Protein AF-A0A7C7NQL1-F1 (afdb_monomer_lite)

Foldseek 3Di:
DFDKDKDKDPDFAPDPVLLVVLCVVLVDPQWDADPRTTMHIDRHPVVCPCVRVSSVSSVVSSVVVVVVVVVVVVVVVVVVVVVVLVVVQVVVVVVVQVVCVVQQWDWPDWDDDPNDIDTDIDHDDD

pLDDT: mean 81.13, std 7.54, range [54.03, 89.69]

Sequence (126 aa):
MSRVVKIVGKVKIENLELAEEAIRESGISGVTIKNGQFVFEGYDYYDGVGKESDIAKIEKIYQKKWNDHLKELEEQERRRIEEEKRKFREEQLAKVMENAKKHGYKLKKEVREDNTIKIVLERRVY

Radius of gyration: 29.62 Å; chains: 1; bounding box: 53×28×89 Å

Structure (mmCIF, N/CA/C/O backbone):
data_AF-A0A7C7NQL1-F1
#
_entry.id   AF-A0A7C7NQL1-F1
#
loop_
_atom_site.group_PDB
_atom_site.id
_atom_site.type_symbol
_atom_site.label_atom_id
_atom_site.label_alt_id
_atom_site.label_comp_id
_atom_site.label_asym_id
_atom_site.label_entity_id
_atom_site.label_seq_id
_atom_site.pdbx_PDB_ins_code
_atom_site.Cartn_x
_atom_site.Cartn_y
_atom_site.Cartn_z
_atom_site.occupancy
_atom_site.B_iso_or_equiv
_atom_site.auth_seq_id
_atom_site.auth_comp_id
_atom_site.auth_asym_id
_atom_site.auth_atom_id
_atom_site.pdbx_PDB_model_num
ATOM 1 N N . MET A 1 1 ? 22.306 16.214 -43.038 1.00 54.03 1 MET A N 1
ATOM 2 C CA . MET A 1 1 ? 21.202 16.373 -42.067 1.00 54.03 1 MET A CA 1
ATOM 3 C C . MET A 1 1 ? 21.074 15.069 -41.301 1.00 54.03 1 MET A C 1
ATOM 5 O O . MET A 1 1 ? 20.720 14.069 -41.914 1.00 54.03 1 MET A O 1
ATOM 9 N N . SER A 1 2 ? 21.437 15.055 -40.019 1.00 57.22 2 SER A N 1
ATOM 10 C CA . SER A 1 2 ? 21.292 13.873 -39.159 1.00 57.22 2 SER A CA 1
ATOM 11 C C . SER A 1 2 ? 19.810 13.641 -38.860 1.00 57.22 2 SER A C 1
ATOM 13 O O . SER A 1 2 ? 19.082 14.597 -38.590 1.00 57.22 2 SER A O 1
ATOM 15 N N . ARG A 1 3 ? 19.343 12.394 -38.962 1.00 68.81 3 ARG A N 1
ATOM 16 C CA . ARG A 1 3 ? 17.954 12.029 -38.662 1.00 68.81 3 ARG A CA 1
ATOM 17 C C . ARG A 1 3 ? 17.870 11.678 -37.181 1.00 68.81 3 ARG A C 1
ATOM 19 O O . ARG A 1 3 ? 18.506 10.728 -36.753 1.00 68.81 3 ARG A O 1
ATOM 26 N N . VAL A 1 4 ? 17.094 12.438 -36.414 1.00 73.56 4 VAL A N 1
ATOM 27 C CA . VAL A 1 4 ? 16.850 12.125 -35.000 1.00 73.56 4 VAL A CA 1
ATOM 28 C C . VAL A 1 4 ? 15.770 11.053 -34.918 1.00 73.56 4 VAL A C 1
ATOM 30 O O . VAL A 1 4 ? 14.678 11.233 -35.461 1.00 73.56 4 VAL A O 1
ATOM 33 N N . VAL A 1 5 ? 16.066 9.949 -34.238 1.00 76.94 5 VAL A N 1
ATOM 34 C CA . VAL A 1 5 ? 15.095 8.899 -33.930 1.00 76.94 5 VAL A CA 1
ATOM 35 C C . VAL A 1 5 ? 14.580 9.127 -32.518 1.00 76.94 5 VAL A C 1
ATOM 37 O O . VAL A 1 5 ? 15.354 9.168 -31.562 1.00 76.94 5 VAL A O 1
ATOM 40 N N . LYS A 1 6 ? 13.261 9.274 -32.392 1.00 80.75 6 LYS A N 1
ATOM 41 C CA . LYS A 1 6 ? 12.578 9.405 -31.107 1.00 80.75 6 LYS A CA 1
ATOM 42 C C . LYS A 1 6 ? 11.629 8.233 -30.919 1.00 80.75 6 LYS A C 1
ATOM 44 O O . LYS A 1 6 ? 10.699 8.070 -31.704 1.00 80.75 6 LYS A O 1
ATOM 49 N N . ILE A 1 7 ? 11.850 7.454 -29.866 1.00 80.06 7 ILE A N 1
ATOM 50 C CA . ILE A 1 7 ? 10.986 6.334 -29.486 1.00 80.06 7 ILE A CA 1
ATOM 51 C C . ILE A 1 7 ? 10.366 6.671 -28.137 1.00 80.06 7 ILE A C 1
ATOM 53 O O . ILE A 1 7 ? 11.066 7.054 -27.200 1.00 80.06 7 ILE A O 1
ATOM 57 N N . VAL A 1 8 ? 9.044 6.559 -28.055 1.00 82.69 8 VAL A N 1
ATOM 58 C CA . VAL A 1 8 ? 8.265 6.894 -26.862 1.00 82.69 8 VAL A CA 1
ATOM 59 C C . VAL A 1 8 ? 7.585 5.629 -26.352 1.00 82.69 8 VAL A C 1
ATOM 61 O O . VAL A 1 8 ? 6.966 4.896 -27.123 1.00 82.69 8 VAL A O 1
ATOM 64 N N . GLY A 1 9 ? 7.722 5.377 -25.054 1.00 78.50 9 GLY A N 1
ATOM 65 C CA . GLY A 1 9 ? 7.050 4.301 -24.342 1.00 78.50 9 GLY A CA 1
ATOM 66 C C . GLY A 1 9 ? 5.541 4.514 -24.251 1.00 78.50 9 GLY A C 1
ATOM 67 O O . GLY A 1 9 ? 5.018 5.620 -24.392 1.00 78.50 9 GLY A O 1
ATOM 68 N N . LYS A 1 10 ? 4.820 3.425 -24.012 1.00 81.56 10 LYS A N 1
ATOM 69 C CA . LYS A 1 10 ? 3.360 3.399 -23.895 1.00 81.56 10 LYS A CA 1
ATOM 70 C C . LYS A 1 10 ? 2.901 3.674 -22.466 1.00 81.56 10 LYS A C 1
ATOM 72 O O . LYS A 1 10 ? 1.800 4.187 -22.270 1.00 81.56 10 LYS A O 1
ATOM 77 N N . VAL A 1 11 ? 3.719 3.333 -21.472 1.00 82.19 11 VAL A N 1
ATOM 78 C CA . VAL A 1 11 ? 3.354 3.439 -20.056 1.00 82.19 11 VAL A CA 1
ATOM 79 C C . VAL A 1 11 ? 3.508 4.874 -19.560 1.00 82.19 11 VAL A C 1
ATOM 81 O O . VAL A 1 11 ? 4.528 5.523 -19.794 1.00 82.19 11 VAL A O 1
ATOM 84 N N . LYS A 1 12 ? 2.482 5.355 -18.849 1.00 82.81 12 LYS A N 1
ATOM 85 C CA . LYS A 1 12 ? 2.555 6.592 -18.070 1.00 82.81 12 LYS A CA 1
ATOM 86 C C . LYS A 1 12 ? 3.180 6.295 -16.711 1.00 82.81 12 LYS A C 1
ATOM 88 O O . LYS A 1 12 ? 2.754 5.386 -16.006 1.00 82.81 12 LYS A O 1
ATOM 93 N N . ILE A 1 13 ? 4.198 7.066 -16.378 1.00 85.31 13 ILE A N 1
ATOM 94 C CA . ILE A 1 13 ? 4.925 7.027 -15.121 1.00 85.31 13 ILE A CA 1
ATOM 95 C C . ILE A 1 13 ? 4.169 7.904 -14.127 1.00 85.31 13 ILE A C 1
ATOM 97 O O . ILE A 1 13 ? 3.993 9.100 -14.350 1.00 85.31 13 ILE A O 1
ATOM 101 N N . GLU A 1 14 ? 3.731 7.286 -13.040 1.00 80.19 14 GLU A N 1
ATOM 102 C CA . GLU A 1 14 ? 3.063 7.938 -11.911 1.00 80.19 14 GLU A CA 1
ATOM 103 C C . GLU A 1 14 ? 4.055 8.223 -10.778 1.00 80.19 14 GLU A C 1
ATOM 105 O O . GLU A 1 14 ? 3.931 9.234 -10.093 1.00 80.19 14 GLU A O 1
ATOM 110 N N . ASN A 1 15 ? 5.085 7.381 -10.629 1.00 81.50 15 ASN A N 1
ATOM 111 C CA . ASN A 1 15 ? 6.156 7.567 -9.659 1.00 81.50 15 ASN A CA 1
ATOM 112 C C . ASN A 1 15 ? 7.523 7.644 -10.361 1.00 81.50 15 ASN A C 1
ATOM 114 O O . ASN A 1 15 ? 7.989 6.674 -10.962 1.00 81.50 15 ASN A O 1
ATOM 118 N N . LEU A 1 16 ? 8.164 8.813 -10.272 1.00 81.94 16 LEU A N 1
ATOM 119 C CA . LEU A 1 16 ? 9.458 9.089 -10.899 1.00 81.94 16 LEU A CA 1
ATOM 120 C C . LEU A 1 16 ? 10.597 8.260 -10.291 1.00 81.94 16 LEU A C 1
ATOM 122 O O . LEU A 1 16 ? 11.446 7.778 -11.035 1.00 81.94 16 LEU A O 1
ATOM 126 N N . GLU A 1 17 ? 10.590 8.027 -8.979 1.00 83.50 17 GLU A N 1
ATOM 127 C CA . GLU A 1 17 ? 11.662 7.300 -8.286 1.00 83.50 17 GLU A CA 1
ATOM 128 C C . GLU A 1 17 ? 11.718 5.836 -8.739 1.00 83.50 17 GLU A C 1
ATOM 130 O O . GLU A 1 17 ? 12.775 5.314 -9.101 1.00 83.50 17 GLU A O 1
ATOM 135 N N . LEU A 1 18 ? 10.550 5.192 -8.827 1.00 83.44 18 LEU A N 1
ATOM 136 C CA . LEU A 1 18 ? 10.433 3.821 -9.327 1.00 83.44 18 LEU A CA 1
ATOM 137 C C . LEU A 1 18 ? 10.808 3.709 -10.807 1.00 83.44 18 LEU A C 1
ATOM 139 O O . LEU A 1 18 ? 11.333 2.682 -11.239 1.00 83.44 18 LEU A O 1
ATOM 143 N N . ALA A 1 19 ? 10.553 4.754 -11.593 1.00 81.75 19 ALA A N 1
ATOM 144 C CA . ALA A 1 19 ? 10.946 4.793 -12.994 1.00 81.75 19 ALA A CA 1
ATOM 145 C C . ALA A 1 19 ? 12.465 4.943 -13.160 1.00 81.75 19 ALA A C 1
ATOM 147 O O . ALA A 1 19 ? 13.056 4.245 -13.983 1.00 81.75 19 ALA A O 1
ATOM 148 N N . GLU A 1 20 ? 13.117 5.779 -12.352 1.00 83.31 20 GLU A N 1
ATOM 149 C CA . GLU A 1 20 ? 14.580 5.892 -12.323 1.00 83.31 20 GLU A CA 1
ATOM 150 C C . GLU A 1 20 ? 15.248 4.601 -11.847 1.00 83.31 20 GLU A C 1
ATOM 152 O O . GLU A 1 20 ? 16.272 4.178 -12.388 1.00 83.31 20 GLU A O 1
ATOM 157 N N . GLU A 1 21 ? 14.668 3.928 -10.855 1.00 83.31 21 GLU A N 1
ATOM 158 C CA . GLU A 1 21 ? 15.114 2.598 -10.457 1.00 83.31 21 GLU A CA 1
ATOM 159 C C . GLU A 1 21 ? 14.953 1.560 -11.565 1.00 83.31 21 GLU A C 1
ATOM 161 O O . GLU A 1 21 ? 15.876 0.782 -11.791 1.00 83.31 21 GLU A O 1
ATOM 166 N N . ALA A 1 22 ? 13.817 1.544 -12.265 1.00 84.19 22 ALA A N 1
ATOM 167 C CA . ALA A 1 22 ? 13.593 0.620 -13.373 1.00 84.19 22 ALA A CA 1
ATOM 168 C C . ALA A 1 22 ? 14.611 0.840 -14.506 1.00 84.19 22 ALA A C 1
ATOM 170 O O . ALA A 1 22 ? 15.115 -0.128 -15.075 1.00 84.19 22 ALA A O 1
ATOM 171 N N . ILE A 1 23 ? 14.975 2.097 -14.793 1.00 82.56 23 ILE A N 1
ATOM 172 C CA . ILE A 1 23 ? 16.038 2.422 -15.755 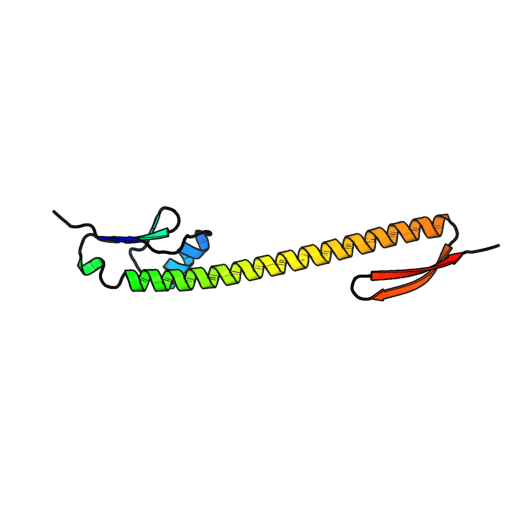1.00 82.56 23 ILE A CA 1
ATOM 173 C C . ILE A 1 23 ? 17.391 1.895 -15.257 1.00 82.56 23 ILE A C 1
ATOM 175 O O . ILE A 1 23 ? 18.069 1.189 -16.007 1.00 82.56 23 ILE A O 1
ATOM 179 N N . ARG A 1 24 ? 17.764 2.170 -13.997 1.00 83.19 24 ARG A N 1
ATOM 180 C CA . ARG A 1 24 ? 19.029 1.700 -13.399 1.00 83.19 24 ARG A CA 1
ATOM 181 C C . ARG A 1 24 ? 19.154 0.179 -13.420 1.00 83.19 24 ARG A C 1
ATOM 183 O O . ARG A 1 24 ? 20.191 -0.339 -13.818 1.00 83.19 24 ARG A O 1
ATOM 190 N N . GLU A 1 25 ? 18.098 -0.526 -13.030 1.00 82.25 25 GLU A N 1
ATOM 191 C CA . GLU A 1 25 ? 18.061 -1.991 -12.970 1.00 82.25 25 GLU A CA 1
ATOM 192 C C . GLU A 1 25 ? 18.134 -2.628 -14.359 1.00 82.25 25 GLU A C 1
ATOM 194 O O . GLU A 1 25 ? 18.767 -3.664 -14.548 1.00 82.25 25 GLU A O 1
ATOM 199 N N . SER A 1 26 ? 17.533 -1.978 -15.354 1.00 77.69 26 SER A N 1
ATOM 200 C CA . SER A 1 26 ? 17.588 -2.453 -16.731 1.00 77.69 26 SER A CA 1
ATOM 201 C C . SER A 1 26 ? 18.969 -2.295 -17.381 1.00 77.69 26 SER A C 1
ATOM 203 O O . SER A 1 26 ? 19.262 -2.977 -18.362 1.00 77.69 26 SER A O 1
ATOM 205 N N . GLY A 1 27 ? 19.812 -1.391 -16.861 1.00 73.25 27 GLY A N 1
ATOM 206 C CA . GLY A 1 27 ? 21.140 -1.094 -17.405 1.00 73.25 27 GLY A CA 1
ATOM 207 C C . GLY A 1 27 ? 21.131 -0.476 -18.810 1.00 73.25 27 GLY A C 1
ATOM 208 O O . GLY A 1 27 ? 22.180 -0.387 -19.447 1.00 73.25 27 GLY A O 1
ATOM 209 N N . ILE A 1 28 ? 19.966 -0.062 -19.321 1.00 74.69 28 ILE A N 1
ATOM 210 C CA . ILE A 1 28 ? 19.821 0.473 -20.677 1.00 74.69 28 ILE A CA 1
ATOM 211 C C . ILE A 1 28 ? 20.179 1.960 -20.680 1.00 74.69 28 ILE A C 1
ATOM 213 O O . ILE A 1 28 ? 19.504 2.795 -20.078 1.00 74.69 28 ILE A O 1
ATOM 217 N N . SER A 1 29 ? 21.223 2.307 -21.428 1.00 71.12 29 SER A N 1
ATOM 218 C CA . SER A 1 29 ? 21.636 3.690 -21.644 1.00 71.12 29 SER A CA 1
ATOM 219 C C . SER A 1 29 ? 20.803 4.384 -22.732 1.00 71.12 29 SER A C 1
ATOM 221 O O . SER A 1 29 ? 20.376 3.775 -23.725 1.00 71.12 29 SER A O 1
ATOM 223 N N . GLY A 1 30 ? 20.581 5.689 -22.537 1.00 72.44 30 GLY A N 1
ATOM 224 C CA . GLY A 1 30 ? 19.913 6.580 -23.494 1.00 72.44 30 GLY A CA 1
ATOM 225 C C . GLY A 1 30 ? 18.395 6.713 -23.331 1.00 72.44 30 GLY A C 1
ATOM 226 O O . GLY A 1 30 ? 17.772 7.438 -24.102 1.00 72.44 30 GLY A O 1
ATOM 227 N N . VAL A 1 31 ? 17.787 6.048 -22.341 1.00 77.50 31 VAL A N 1
ATOM 228 C CA . VAL A 1 31 ? 16.366 6.232 -22.006 1.00 77.50 31 VAL A CA 1
ATOM 229 C C . VAL A 1 31 ? 16.242 7.315 -20.938 1.00 77.50 31 VAL A C 1
ATOM 231 O O . VAL A 1 31 ? 16.828 7.220 -19.864 1.00 77.50 31 VAL A O 1
ATOM 234 N N . THR A 1 32 ? 15.476 8.354 -21.248 1.00 80.00 32 THR A N 1
ATOM 235 C 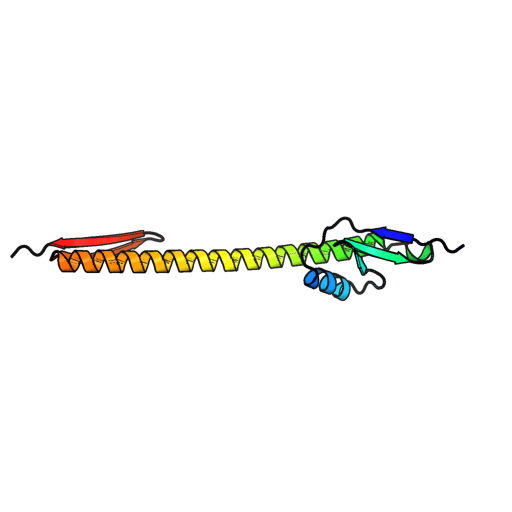CA . THR A 1 32 ? 15.162 9.473 -20.353 1.00 80.00 32 THR A CA 1
ATOM 236 C C . THR A 1 32 ? 13.672 9.499 -20.058 1.00 80.00 32 THR A C 1
ATOM 238 O O . THR A 1 32 ? 12.876 8.945 -20.811 1.00 80.00 32 THR A O 1
ATOM 241 N N . ILE A 1 33 ? 13.268 10.145 -18.969 1.00 82.12 33 ILE A N 1
ATOM 242 C CA . ILE A 1 33 ? 11.851 10.346 -18.666 1.00 82.12 33 ILE A CA 1
ATOM 243 C C . ILE A 1 33 ? 11.459 11.735 -19.167 1.00 82.12 33 ILE A C 1
ATOM 245 O O . ILE A 1 33 ? 12.001 12.739 -18.709 1.00 82.12 33 ILE A O 1
ATOM 249 N N . LYS A 1 34 ? 10.517 11.810 -20.110 1.00 80.50 34 LYS A N 1
ATOM 250 C CA . LYS A 1 34 ? 9.936 13.080 -20.573 1.00 80.50 34 LYS A CA 1
ATOM 251 C C . LYS A 1 34 ? 8.418 12.975 -20.577 1.00 80.50 34 LYS A C 1
ATOM 253 O O . LYS A 1 34 ? 7.869 11.994 -21.063 1.00 80.50 34 LYS A O 1
ATOM 258 N N . ASN A 1 35 ? 7.742 13.996 -20.048 1.00 78.94 35 ASN A N 1
ATOM 259 C CA . ASN A 1 35 ? 6.275 14.063 -19.952 1.00 78.94 35 ASN A CA 1
ATOM 260 C C . ASN A 1 35 ? 5.637 12.840 -19.263 1.00 78.94 35 ASN A C 1
ATOM 262 O O . ASN A 1 35 ? 4.561 12.395 -19.656 1.00 78.94 35 ASN A O 1
ATOM 266 N N . GLY A 1 36 ? 6.317 12.273 -18.261 1.00 78.88 36 GLY A N 1
ATOM 267 C CA . GLY A 1 36 ? 5.842 11.077 -17.566 1.00 78.88 36 GLY A CA 1
ATOM 268 C C . GLY A 1 36 ? 5.847 9.819 -18.438 1.00 78.88 36 GLY A C 1
ATOM 269 O O . GLY A 1 36 ? 5.047 8.925 -18.206 1.00 78.88 36 GLY A O 1
ATOM 270 N N . GLN A 1 37 ? 6.702 9.737 -19.457 1.00 83.12 37 GLN A N 1
ATOM 271 C CA . GLN A 1 37 ? 6.896 8.536 -20.271 1.00 83.12 37 GLN A CA 1
ATOM 272 C C . GLN A 1 37 ? 8.387 8.276 -20.486 1.00 83.12 37 GLN A C 1
ATOM 274 O O . GLN A 1 37 ? 9.202 9.202 -20.458 1.00 83.12 37 GLN A O 1
ATOM 279 N N . PHE A 1 38 ? 8.742 7.014 -20.726 1.00 82.25 38 PHE A N 1
ATOM 280 C CA . PHE A 1 38 ? 10.093 6.639 -21.133 1.00 82.25 38 PHE A CA 1
ATOM 281 C C . PHE A 1 38 ? 10.328 7.065 -22.582 1.00 82.25 38 PHE A C 1
ATOM 283 O O . PHE A 1 38 ? 9.563 6.708 -23.475 1.00 82.25 38 PHE A O 1
ATOM 290 N N . VAL A 1 39 ? 11.375 7.843 -22.824 1.00 82.81 39 VAL A N 1
ATOM 291 C CA . VAL A 1 39 ? 11.717 8.394 -24.133 1.00 82.81 39 VAL A CA 1
ATOM 292 C C . VAL A 1 39 ? 13.180 8.120 -24.435 1.00 82.81 39 VAL A C 1
ATOM 294 O O . VAL A 1 39 ? 14.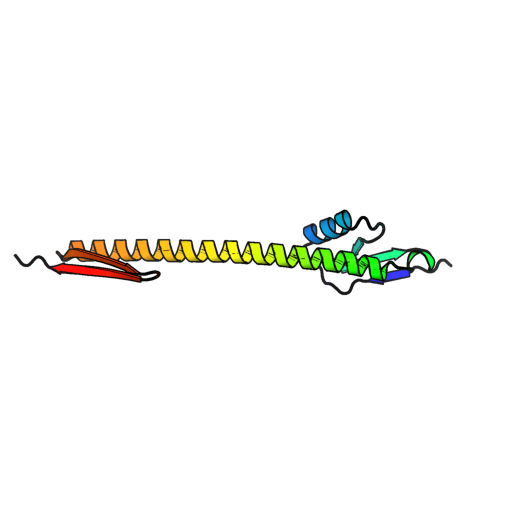071 8.493 -23.673 1.00 82.81 39 VAL A O 1
ATOM 297 N N . PHE A 1 40 ? 13.419 7.511 -25.588 1.00 82.19 40 PHE A N 1
ATOM 298 C CA . PHE A 1 40 ? 14.741 7.377 -26.177 1.00 82.19 40 PHE A CA 1
ATOM 299 C C . PHE A 1 40 ? 14.901 8.396 -27.310 1.00 82.19 40 PHE A C 1
ATOM 301 O O . PHE A 1 40 ? 14.032 8.498 -28.181 1.00 82.19 40 PHE A O 1
ATOM 308 N N . GLU A 1 41 ? 16.004 9.143 -27.296 1.00 78.62 41 GLU A N 1
ATOM 309 C CA . GLU A 1 41 ? 16.391 10.083 -28.355 1.00 78.62 41 GLU A CA 1
ATOM 310 C C . GLU A 1 41 ? 17.804 9.727 -28.838 1.00 78.62 41 GLU A C 1
ATOM 312 O O . GLU A 1 41 ? 18.759 9.792 -28.065 1.00 78.62 41 GLU A O 1
ATOM 317 N N . GLY A 1 42 ? 17.927 9.332 -30.109 1.00 72.81 42 GLY A N 1
ATOM 318 C CA . GLY A 1 42 ? 19.188 8.955 -30.758 1.00 72.81 42 GLY A CA 1
ATOM 319 C C . GLY A 1 42 ? 19.413 9.717 -32.066 1.00 72.81 42 GLY A C 1
ATOM 320 O O . GLY A 1 42 ? 18.460 10.220 -32.668 1.00 72.81 42 GLY A O 1
ATOM 321 N N . TYR A 1 43 ? 20.671 9.822 -32.504 1.00 58.03 43 TYR A N 1
ATOM 322 C CA . TYR A 1 43 ? 21.057 10.611 -33.686 1.00 58.03 43 TYR A CA 1
ATOM 323 C C . TYR A 1 43 ? 21.275 9.762 -34.956 1.00 58.03 43 TYR A C 1
ATOM 325 O O . TYR A 1 43 ? 21.471 10.341 -36.029 1.00 58.03 43 TYR A O 1
ATOM 333 N N . ASP A 1 44 ? 21.190 8.428 -34.856 1.00 63.56 44 ASP A N 1
ATOM 334 C CA . ASP A 1 44 ? 21.273 7.479 -35.975 1.00 63.56 44 ASP A CA 1
ATOM 335 C C . ASP A 1 44 ? 20.097 6.471 -35.979 1.00 63.56 44 ASP A C 1
ATOM 337 O O . ASP A 1 44 ? 19.548 6.105 -34.940 1.00 63.56 44 ASP A O 1
ATOM 341 N N . TYR A 1 45 ? 19.713 5.985 -37.163 1.00 59.28 45 TYR A N 1
ATOM 342 C CA . TYR A 1 45 ? 18.732 4.909 -37.337 1.00 59.28 45 TYR A CA 1
ATOM 343 C C . TYR A 1 45 ? 19.166 3.626 -36.622 1.00 59.28 45 TYR A C 1
ATOM 345 O O . TYR A 1 45 ? 18.340 2.964 -35.994 1.00 59.28 45 TYR A O 1
ATOM 353 N N . TYR A 1 46 ? 20.464 3.306 -36.670 1.00 65.00 46 TYR A N 1
ATOM 354 C CA . TYR A 1 46 ? 21.022 2.141 -35.984 1.00 65.00 46 TYR A CA 1
ATOM 355 C C . TYR A 1 46 ? 20.945 2.254 -34.453 1.00 65.00 46 TYR A C 1
ATOM 357 O O . TYR A 1 46 ? 20.812 1.226 -33.791 1.00 65.00 46 TYR A O 1
ATOM 365 N N . ASP A 1 47 ? 20.910 3.471 -33.897 1.00 63.19 47 ASP A N 1
ATOM 366 C CA . ASP A 1 47 ? 20.746 3.693 -32.453 1.00 63.19 47 ASP A CA 1
ATOM 367 C C . ASP A 1 47 ? 19.338 3.339 -31.960 1.00 63.19 47 ASP A C 1
ATOM 369 O O . ASP A 1 47 ? 19.153 3.024 -30.785 1.00 63.19 47 ASP A O 1
ATOM 373 N N . GLY A 1 48 ? 18.333 3.398 -32.842 1.00 62.41 48 GLY A N 1
ATOM 374 C CA . GLY A 1 48 ? 16.942 3.074 -32.519 1.00 62.41 48 GLY A CA 1
ATOM 375 C C . GLY A 1 48 ? 16.613 1.580 -32.591 1.00 62.41 48 GLY A C 1
ATOM 376 O O . GLY A 1 48 ? 15.571 1.155 -32.085 1.00 62.41 48 GLY A O 1
ATOM 377 N N . VAL A 1 49 ? 17.477 0.764 -33.203 1.00 70.56 49 VAL A N 1
ATOM 378 C CA . VAL A 1 49 ? 17.215 -0.666 -33.411 1.00 70.56 49 VAL A CA 1
ATOM 379 C C . VAL A 1 49 ? 17.218 -1.394 -32.064 1.00 70.56 49 VAL A C 1
ATOM 381 O O . VAL A 1 49 ? 18.187 -1.354 -31.315 1.00 70.56 49 VAL A O 1
ATOM 384 N N . GLY A 1 50 ? 16.109 -2.062 -31.735 1.00 72.81 50 GLY A N 1
ATOM 385 C CA . GLY A 1 50 ? 15.961 -2.823 -30.487 1.00 72.81 50 GLY A CA 1
ATOM 386 C C . GLY A 1 50 ? 15.582 -1.988 -29.259 1.00 72.81 50 GLY A C 1
ATOM 387 O O . GLY A 1 50 ? 15.138 -2.562 -28.261 1.00 72.81 50 GLY A O 1
ATOM 388 N N . LYS A 1 51 ? 15.632 -0.651 -29.340 1.00 75.81 51 LYS A N 1
ATOM 389 C CA . LYS A 1 51 ? 15.292 0.242 -28.219 1.00 75.81 51 LYS A CA 1
ATOM 390 C C . LYS A 1 51 ? 13.823 0.190 -27.814 1.00 75.81 51 LYS A C 1
ATOM 392 O O . LYS A 1 51 ? 13.513 0.365 -26.642 1.00 75.81 51 LYS A O 1
ATOM 397 N N . GLU A 1 52 ? 12.922 -0.146 -28.735 1.00 78.06 52 GLU A N 1
ATOM 398 C CA . GLU A 1 52 ? 11.524 -0.449 -28.396 1.00 78.06 52 GLU A CA 1
ATOM 399 C C . GLU A 1 52 ? 11.406 -1.650 -27.448 1.00 78.06 52 GLU A C 1
ATOM 401 O O . GLU A 1 52 ? 10.633 -1.620 -26.491 1.00 78.06 52 GLU A O 1
ATOM 406 N N . SER A 1 53 ? 12.200 -2.702 -27.680 1.00 82.19 53 SER A N 1
ATOM 407 C CA . SER A 1 53 ? 12.204 -3.893 -26.824 1.00 82.19 53 SER A CA 1
ATOM 408 C C . SER A 1 53 ? 12.801 -3.600 -25.448 1.00 82.19 53 SER A C 1
ATOM 410 O O . SER A 1 53 ? 12.347 -4.136 -24.440 1.00 82.19 53 SER A O 1
ATOM 412 N N . ASP A 1 54 ? 13.783 -2.705 -25.408 1.00 81.94 54 ASP A N 1
ATOM 413 C CA . ASP A 1 54 ? 14.444 -2.249 -24.196 1.00 81.94 54 ASP A CA 1
ATOM 414 C C . ASP A 1 54 ? 13.523 -1.361 -23.351 1.00 81.94 54 ASP A C 1
ATOM 416 O O . ASP A 1 54 ? 13.373 -1.599 -22.152 1.00 81.94 54 ASP A O 1
ATOM 420 N N . ILE A 1 55 ? 12.799 -0.427 -23.977 1.00 82.88 55 ILE A N 1
ATOM 421 C CA . ILE A 1 55 ? 11.741 0.344 -23.310 1.00 82.88 55 ILE A CA 1
ATOM 422 C C . ILE A 1 55 ? 10.662 -0.601 -22.774 1.00 82.88 55 ILE A C 1
ATOM 424 O O . ILE A 1 55 ? 10.285 -0.487 -21.613 1.00 82.88 55 ILE A O 1
ATOM 428 N N . ALA A 1 56 ? 10.227 -1.596 -23.551 1.00 84.75 56 ALA A N 1
ATOM 429 C CA . ALA A 1 56 ? 9.236 -2.566 -23.087 1.00 84.75 56 ALA A CA 1
ATOM 430 C C . ALA A 1 56 ? 9.716 -3.397 -21.876 1.00 84.75 56 ALA A C 1
ATOM 432 O O . ALA A 1 56 ? 8.904 -3.789 -21.034 1.00 84.75 56 ALA A O 1
ATOM 433 N N . LYS A 1 57 ? 11.022 -3.676 -21.754 1.00 85.50 57 LYS A N 1
ATOM 434 C CA . LYS A 1 57 ? 11.592 -4.319 -20.555 1.00 85.50 57 LYS A CA 1
ATOM 435 C C . LYS A 1 57 ? 11.539 -3.385 -19.346 1.00 85.50 57 LYS A C 1
ATOM 437 O O . LYS A 1 57 ? 11.084 -3.818 -18.290 1.00 85.50 57 LYS A O 1
ATOM 442 N N . ILE A 1 58 ? 11.946 -2.124 -19.509 1.00 84.31 58 ILE A N 1
ATOM 443 C CA . ILE A 1 58 ? 11.872 -1.102 -18.450 1.00 84.31 58 ILE A CA 1
ATOM 444 C C . ILE A 1 58 ? 10.427 -0.933 -17.981 1.00 84.31 58 ILE A C 1
ATOM 446 O O . ILE A 1 58 ? 10.161 -0.943 -16.783 1.00 84.31 58 ILE A O 1
ATOM 450 N N . GLU A 1 59 ? 9.480 -0.862 -18.916 1.00 85.06 59 GLU A N 1
ATOM 451 C CA . GLU A 1 59 ? 8.053 -0.750 -18.620 1.00 85.06 59 GLU A CA 1
ATOM 452 C C . GLU A 1 59 ? 7.537 -1.929 -17.793 1.00 85.06 59 GLU A C 1
ATOM 454 O O . GLU A 1 59 ? 6.800 -1.721 -16.832 1.00 85.06 59 GLU A O 1
ATOM 459 N N . LYS A 1 60 ? 7.950 -3.162 -18.111 1.00 87.75 60 LYS A N 1
ATOM 460 C CA . LYS A 1 60 ? 7.577 -4.347 -17.322 1.00 87.75 60 LYS A CA 1
ATOM 461 C C . LYS A 1 60 ? 8.143 -4.305 -15.904 1.00 87.75 60 LYS A C 1
ATOM 463 O O . LYS A 1 60 ? 7.429 -4.648 -14.963 1.00 87.75 60 LYS A O 1
ATOM 468 N N . ILE A 1 61 ? 9.404 -3.898 -15.745 1.00 87.31 61 ILE A N 1
ATOM 469 C CA . ILE A 1 61 ? 10.045 -3.767 -14.425 1.00 87.31 61 ILE A CA 1
ATOM 470 C C . ILE A 1 61 ? 9.328 -2.690 -13.609 1.00 87.31 61 ILE A C 1
ATOM 472 O O . ILE A 1 61 ? 8.943 -2.936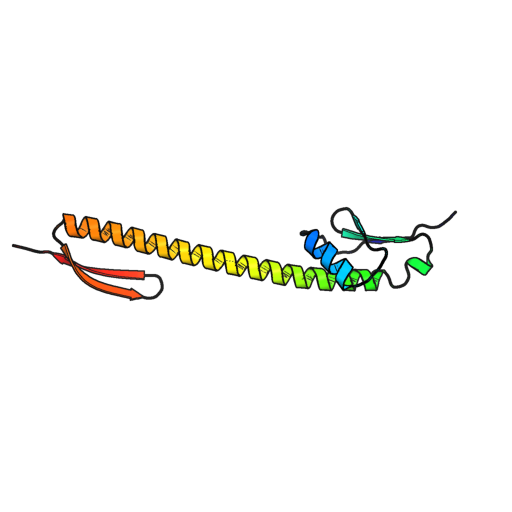 -12.466 1.00 87.31 61 ILE A O 1
ATOM 476 N N . TYR A 1 62 ? 9.079 -1.532 -14.222 1.00 87.12 62 TYR A N 1
ATOM 477 C CA . TYR A 1 62 ? 8.349 -0.431 -13.607 1.00 87.12 62 TYR A CA 1
ATOM 478 C C . TYR A 1 62 ? 6.943 -0.856 -13.173 1.00 87.12 62 TYR A C 1
ATOM 480 O O . TYR A 1 62 ? 6.575 -0.650 -12.023 1.00 87.12 62 TYR A O 1
ATOM 488 N N . GLN A 1 63 ? 6.174 -1.511 -14.050 1.00 87.50 63 GLN A N 1
ATOM 489 C CA . GLN A 1 63 ? 4.831 -1.999 -13.721 1.00 87.50 63 GLN A CA 1
ATOM 490 C C . GLN A 1 63 ? 4.842 -2.986 -12.556 1.00 87.50 63 GLN A C 1
ATOM 492 O O . GLN A 1 63 ? 3.978 -2.918 -11.687 1.00 87.50 63 GLN A O 1
ATOM 497 N N . LYS A 1 64 ? 5.820 -3.896 -12.520 1.00 89.00 64 LYS A N 1
ATOM 498 C CA . LYS A 1 64 ? 5.953 -4.847 -11.418 1.00 89.00 64 LYS A CA 1
ATOM 499 C C . LYS A 1 64 ? 6.198 -4.120 -10.096 1.00 89.00 64 LYS A C 1
ATOM 501 O O . LYS A 1 64 ? 5.440 -4.324 -9.156 1.00 89.00 64 LYS A O 1
ATOM 506 N N . LYS A 1 65 ? 7.190 -3.225 -10.054 1.00 86.69 65 LYS A N 1
ATOM 507 C CA . LYS A 1 65 ? 7.493 -2.428 -8.856 1.00 86.69 65 LYS A CA 1
ATOM 508 C C . LYS A 1 65 ? 6.325 -1.547 -8.433 1.00 86.69 65 LYS A C 1
ATOM 510 O O . LYS A 1 65 ? 6.059 -1.413 -7.246 1.00 86.69 65 LYS A O 1
ATOM 515 N N . TRP A 1 66 ? 5.612 -0.973 -9.397 1.00 86.62 66 TRP A N 1
ATOM 516 C CA . TRP A 1 66 ? 4.433 -0.167 -9.122 1.00 86.62 66 TRP A CA 1
ATOM 517 C C . TRP A 1 66 ? 3.325 -0.987 -8.465 1.00 86.62 66 TRP A C 1
ATOM 519 O O . TRP A 1 66 ? 2.776 -0.569 -7.451 1.00 86.62 66 TRP A O 1
ATOM 529 N N . ASN A 1 67 ? 3.047 -2.184 -8.985 1.00 88.25 67 ASN A N 1
ATOM 530 C CA . ASN A 1 67 ? 2.069 -3.088 -8.387 1.00 88.25 67 ASN A CA 1
ATOM 531 C C . ASN A 1 67 ? 2.483 -3.533 -6.979 1.00 88.25 67 ASN A C 1
ATOM 533 O O . ASN A 1 67 ? 1.637 -3.589 -6.090 1.00 88.25 67 ASN A O 1
ATOM 537 N N . ASP A 1 68 ? 3.768 -3.822 -6.768 1.00 88.38 68 ASP A N 1
ATOM 538 C CA . ASP A 1 68 ? 4.291 -4.199 -5.452 1.00 88.38 68 ASP A CA 1
ATOM 539 C C . ASP A 1 68 ? 4.145 -3.040 -4.448 1.00 88.38 68 ASP A C 1
ATOM 541 O O . ASP A 1 68 ? 3.631 -3.237 -3.348 1.00 88.38 68 ASP A O 1
ATOM 545 N N . HIS A 1 69 ? 4.489 -1.816 -4.857 1.00 86.06 69 HIS A N 1
ATOM 546 C CA . HIS A 1 69 ? 4.326 -0.609 -4.044 1.00 86.06 69 HIS A CA 1
ATOM 547 C C . HIS A 1 69 ? 2.853 -0.308 -3.726 1.00 86.06 69 HIS A C 1
ATOM 549 O O . HIS A 1 69 ? 2.508 -0.004 -2.586 1.00 86.06 69 HIS A O 1
ATOM 555 N N . LEU A 1 70 ? 1.956 -0.432 -4.711 1.00 86.06 70 LEU A N 1
ATOM 556 C CA . LEU A 1 70 ? 0.515 -0.273 -4.494 1.00 86.06 70 LEU A CA 1
ATOM 557 C C . LEU A 1 70 ? -0.027 -1.300 -3.499 1.00 86.06 70 LEU A C 1
ATOM 559 O O . LEU A 1 70 ? -0.831 -0.953 -2.637 1.00 86.06 70 LEU A O 1
ATOM 563 N N . LYS A 1 71 ? 0.430 -2.549 -3.595 1.00 87.00 71 LYS A N 1
ATOM 564 C CA . LYS A 1 71 ? 0.033 -3.615 -2.677 1.00 87.00 71 LYS A CA 1
ATOM 565 C C . LYS A 1 71 ? 0.512 -3.344 -1.252 1.00 87.00 71 LYS A C 1
ATOM 567 O O . LYS A 1 71 ? -0.236 -3.575 -0.304 1.00 87.00 71 LYS A O 1
ATOM 572 N N . GLU A 1 72 ? 1.732 -2.839 -1.095 1.00 85.38 72 GLU A N 1
ATOM 573 C CA . GLU A 1 72 ? 2.258 -2.452 0.214 1.00 85.38 72 GLU A CA 1
ATOM 574 C C . GLU A 1 72 ? 1.460 -1.292 0.822 1.00 85.38 72 GLU A C 1
ATOM 576 O O . GLU A 1 72 ? 1.069 -1.357 1.988 1.00 85.38 72 GLU A O 1
ATOM 581 N N . LEU A 1 73 ? 1.146 -0.266 0.025 1.00 85.31 73 LEU A N 1
ATOM 582 C CA . LEU A 1 73 ? 0.294 0.840 0.462 1.00 85.31 73 LEU A CA 1
ATOM 583 C C . LEU A 1 73 ? -1.104 0.367 0.872 1.00 85.31 73 LEU A C 1
ATOM 585 O O . LEU A 1 73 ? -1.607 0.782 1.915 1.00 85.31 73 LEU A O 1
ATOM 589 N N . GLU A 1 74 ? -1.723 -0.520 0.091 1.00 84.88 74 GLU A N 1
ATOM 590 C CA . GLU A 1 74 ? -3.032 -1.089 0.417 1.00 84.88 74 GLU A CA 1
ATOM 591 C C . GLU A 1 74 ? -2.990 -1.862 1.743 1.00 84.88 74 GLU A C 1
ATOM 593 O O . GLU A 1 74 ? -3.888 -1.728 2.578 1.00 84.88 74 GLU A O 1
ATOM 598 N N . GLU A 1 75 ? -1.938 -2.646 1.983 1.00 85.00 75 GLU A N 1
ATOM 599 C CA . GLU A 1 75 ? -1.787 -3.387 3.232 1.00 85.00 75 GLU A CA 1
ATOM 600 C C . GLU A 1 75 ? -1.582 -2.457 4.436 1.00 85.00 75 GLU A C 1
ATOM 602 O O . GLU A 1 75 ? -2.200 -2.661 5.486 1.00 85.00 75 GLU A O 1
ATOM 607 N N . GLN A 1 76 ? -0.761 -1.415 4.293 1.00 84.38 76 GLN A N 1
ATOM 608 C CA . GLN A 1 76 ? -0.568 -0.416 5.344 1.00 84.38 76 GLN A CA 1
ATOM 609 C C . GLN A 1 76 ? -1.872 0.320 5.665 1.00 84.38 76 GLN A C 1
ATOM 611 O O . GLN A 1 76 ? -2.209 0.489 6.839 1.00 84.38 76 GLN A O 1
ATOM 616 N N . GLU A 1 77 ? -2.637 0.704 4.645 1.00 82.06 77 GLU A N 1
ATOM 617 C CA . GLU A 1 77 ? -3.911 1.395 4.830 1.00 82.06 77 GLU A CA 1
ATOM 618 C C . GLU A 1 77 ? -4.954 0.484 5.487 1.00 82.06 77 GLU A C 1
ATOM 620 O O . GLU A 1 77 ? -5.634 0.886 6.433 1.00 82.06 77 GLU A O 1
ATOM 625 N N . ARG A 1 78 ? -5.019 -0.793 5.087 1.00 83.94 78 ARG A N 1
ATOM 626 C CA . ARG A 1 78 ? -5.873 -1.786 5.754 1.00 83.94 78 ARG A CA 1
ATOM 627 C C . ARG A 1 78 ? -5.544 -1.923 7.238 1.00 83.94 78 ARG A C 1
ATOM 629 O O . ARG A 1 78 ? -6.465 -1.933 8.056 1.00 83.94 78 ARG A O 1
ATOM 636 N N . ARG A 1 79 ? -4.258 -1.984 7.597 1.00 83.31 79 ARG A N 1
ATOM 637 C CA . ARG A 1 79 ? -3.822 -2.052 9.003 1.00 83.31 79 ARG A CA 1
ATOM 638 C C . ARG A 1 79 ? -4.229 -0.801 9.781 1.00 83.31 79 ARG A C 1
ATOM 640 O O . ARG A 1 79 ? -4.767 -0.929 10.877 1.00 83.31 79 ARG A O 1
ATOM 647 N N . ARG A 1 80 ? -4.054 0.394 9.203 1.00 84.75 80 ARG A N 1
ATOM 648 C CA . ARG A 1 80 ? -4.494 1.657 9.825 1.00 84.75 80 ARG A CA 1
ATOM 649 C C . ARG A 1 80 ? -5.996 1.660 10.094 1.00 84.75 80 ARG A C 1
ATOM 651 O O . ARG A 1 80 ? -6.413 1.930 11.217 1.00 84.75 80 ARG A O 1
ATOM 658 N N . ILE A 1 81 ? -6.800 1.278 9.104 1.00 86.56 81 ILE A N 1
ATOM 659 C CA . ILE A 1 81 ? -8.261 1.216 9.236 1.00 86.56 81 ILE A CA 1
ATOM 660 C C . ILE A 1 81 ? -8.681 0.210 10.320 1.00 86.56 81 ILE A C 1
ATOM 662 O O . ILE A 1 81 ? -9.611 0.470 11.087 1.00 86.56 81 ILE A O 1
ATOM 666 N N . GLU A 1 82 ? -8.031 -0.952 10.399 1.00 84.25 82 GLU A N 1
ATOM 667 C CA . GLU A 1 82 ? -8.318 -1.948 11.438 1.00 84.25 82 GLU A CA 1
ATOM 668 C C . GLU A 1 82 ? -7.964 -1.441 12.843 1.00 84.25 82 GLU A C 1
ATOM 670 O O . GLU A 1 82 ? -8.759 -1.613 13.776 1.00 84.25 82 GLU A O 1
ATOM 675 N N . GLU A 1 83 ? -6.826 -0.763 12.998 1.00 85.94 83 GLU A N 1
ATOM 676 C CA . GLU A 1 83 ? -6.429 -0.135 14.260 1.00 85.94 83 GLU A CA 1
ATOM 677 C C . GLU A 1 83 ? -7.386 0.983 14.683 1.00 85.94 83 GLU A C 1
ATOM 679 O O . GLU A 1 83 ? -7.796 1.032 15.845 1.00 85.94 83 GLU A O 1
ATOM 684 N N . GLU A 1 84 ? -7.796 1.853 13.761 1.00 86.12 84 GLU A N 1
ATOM 685 C CA . GLU A 1 84 ? -8.772 2.910 14.037 1.00 86.12 84 GLU A CA 1
ATOM 686 C C . GLU A 1 84 ? -10.126 2.333 14.452 1.00 86.12 84 GLU A C 1
ATOM 688 O O . GLU A 1 84 ? -10.693 2.735 15.472 1.00 86.12 84 GLU A O 1
ATOM 693 N N . LYS A 1 85 ? -10.619 1.316 13.734 1.00 86.44 85 LYS A N 1
ATOM 694 C CA . LYS A 1 85 ? -11.849 0.601 14.107 1.00 86.44 85 LYS A CA 1
ATOM 695 C C . LYS A 1 85 ? -11.734 -0.049 15.479 1.00 86.44 85 LYS A C 1
ATOM 697 O O . LYS A 1 85 ? -12.724 -0.125 16.208 1.00 86.44 85 LYS A O 1
ATOM 702 N N . ARG A 1 86 ? -10.558 -0.563 15.842 1.00 85.38 86 ARG A N 1
ATOM 703 C CA . ARG A 1 86 ? -10.321 -1.129 17.171 1.00 85.38 86 ARG A CA 1
ATOM 704 C C . ARG A 1 86 ? -10.365 -0.046 18.247 1.00 85.38 86 ARG A C 1
ATOM 706 O O . ARG A 1 86 ? -11.121 -0.206 19.202 1.00 85.38 86 ARG A O 1
ATOM 713 N N . LYS A 1 87 ? -9.632 1.056 18.069 1.00 88.31 87 LYS A N 1
ATOM 714 C CA . LYS A 1 87 ? -9.627 2.190 19.011 1.00 88.31 87 LYS A CA 1
ATOM 715 C C . LYS A 1 87 ? -11.032 2.745 19.214 1.00 88.31 87 LYS A C 1
ATOM 717 O O . LYS A 1 87 ? -11.480 2.870 20.348 1.00 88.31 87 LYS A O 1
ATOM 722 N N . PHE A 1 88 ? -11.773 2.956 18.128 1.00 88.00 88 PHE A N 1
ATOM 723 C CA . PHE A 1 88 ? -13.154 3.422 18.195 1.00 88.00 88 PHE A CA 1
ATOM 724 C C . PHE A 1 88 ? -14.048 2.481 19.016 1.00 88.00 88 PHE A C 1
ATOM 726 O O . PHE A 1 88 ? -14.824 2.935 19.856 1.00 88.00 88 PHE A O 1
ATOM 733 N N . ARG A 1 89 ? -13.931 1.159 18.827 1.00 85.38 89 ARG A N 1
ATOM 734 C CA . ARG A 1 89 ? -14.699 0.177 19.614 1.00 85.38 89 ARG A CA 1
ATOM 735 C C . ARG A 1 89 ? -14.341 0.210 21.098 1.00 85.38 89 ARG A C 1
ATOM 737 O O . ARG A 1 89 ? -15.240 0.136 21.933 1.00 85.38 89 ARG A O 1
ATOM 744 N N . GLU A 1 90 ? -13.058 0.329 21.426 1.00 86.38 90 GLU A N 1
ATOM 745 C CA . GLU A 1 90 ? -12.588 0.420 22.812 1.00 86.38 90 GLU A CA 1
ATOM 746 C C . GLU A 1 90 ? -13.077 1.716 23.486 1.00 86.38 90 GLU A C 1
ATOM 748 O O . GLU A 1 90 ? -13.586 1.671 24.608 1.00 86.38 90 GLU A O 1
ATOM 753 N N . GLU A 1 91 ? -13.040 2.851 22.782 1.00 89.69 91 GLU A N 1
ATOM 754 C CA . GLU A 1 91 ? -13.585 4.125 23.266 1.00 89.69 91 GLU A CA 1
ATOM 755 C C . GLU A 1 91 ? -15.099 4.070 23.498 1.00 89.69 91 GLU A C 1
ATOM 757 O O . GLU A 1 91 ? -15.597 4.545 24.522 1.00 89.69 91 GLU A O 1
ATOM 762 N N . GLN A 1 92 ? -15.852 3.484 22.562 1.00 87.75 92 GLN A N 1
ATOM 763 C CA . GLN A 1 92 ? -17.299 3.316 22.711 1.00 87.75 92 GLN A CA 1
ATOM 764 C C . GLN A 1 92 ? -17.632 2.408 23.896 1.00 87.75 92 GLN A C 1
ATOM 766 O O . GLN A 1 92 ? -18.505 2.742 24.697 1.00 87.75 92 GLN A O 1
ATOM 771 N N . LEU A 1 93 ? -16.903 1.301 24.067 1.00 87.31 93 LEU A N 1
ATOM 772 C CA . LEU A 1 93 ? -17.078 0.426 25.223 1.00 87.31 93 LEU A CA 1
ATOM 773 C C . LEU A 1 93 ? -16.798 1.166 26.535 1.00 87.31 93 LEU A C 1
ATOM 775 O O . LEU A 1 93 ? -17.589 1.050 27.471 1.00 87.31 93 LEU A O 1
ATOM 779 N N . ALA A 1 94 ? -15.723 1.955 26.600 1.00 88.69 94 ALA A N 1
ATOM 780 C CA . ALA A 1 94 ? -15.401 2.752 27.779 1.00 88.69 94 ALA A CA 1
ATOM 781 C C . ALA A 1 94 ? -16.538 3.726 28.132 1.00 88.69 94 ALA A C 1
ATOM 783 O O . ALA A 1 94 ? -16.971 3.764 29.285 1.00 88.69 94 ALA A O 1
ATOM 784 N N . LYS A 1 95 ? -17.093 4.431 27.135 1.00 89.62 95 LYS A N 1
ATOM 785 C CA . LYS A 1 95 ? -18.234 5.347 27.316 1.00 89.62 95 LYS A CA 1
ATOM 786 C C . LYS A 1 95 ? -19.487 4.627 27.813 1.00 89.62 95 LYS A C 1
ATOM 788 O O . LYS A 1 95 ? -20.131 5.087 28.757 1.00 89.62 95 LYS A O 1
ATOM 793 N N . VAL A 1 96 ? -19.835 3.483 27.217 1.00 87.00 96 VAL A N 1
ATOM 794 C CA . VAL A 1 96 ? -21.007 2.702 27.647 1.00 87.00 96 VAL A CA 1
ATOM 795 C C . VAL A 1 96 ? -20.812 2.174 29.069 1.00 87.00 96 VAL A C 1
ATOM 797 O O . VAL A 1 96 ? -21.730 2.254 29.881 1.00 87.00 96 VAL A O 1
ATOM 800 N N . MET A 1 97 ? -19.613 1.697 29.403 1.00 86.19 97 MET A N 1
ATOM 801 C CA . MET A 1 97 ? -19.271 1.221 30.743 1.00 86.19 97 MET A CA 1
ATOM 802 C C . MET A 1 97 ? -19.306 2.330 31.798 1.00 86.19 97 MET A C 1
ATOM 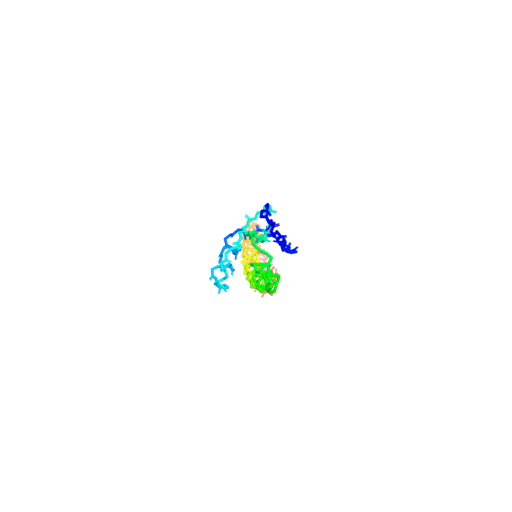804 O O . MET A 1 97 ? -19.761 2.093 32.919 1.00 86.19 97 MET A O 1
ATOM 808 N N . GLU A 1 98 ? -18.848 3.536 31.463 1.00 89.00 98 GLU A N 1
ATOM 809 C CA . GLU A 1 98 ? -18.927 4.697 32.350 1.00 89.00 98 GLU A CA 1
ATOM 810 C C . GLU A 1 98 ? -20.387 5.076 32.636 1.00 89.00 98 GLU A C 1
ATOM 812 O O . GLU A 1 98 ? -20.778 5.216 33.797 1.00 89.00 98 GLU A O 1
ATOM 817 N N . ASN A 1 99 ? -21.220 5.155 31.595 1.00 88.50 99 ASN A N 1
ATOM 818 C CA . ASN A 1 99 ? -22.649 5.435 31.743 1.00 88.50 99 ASN A CA 1
ATOM 819 C C . ASN A 1 99 ? -23.370 4.332 32.531 1.00 88.50 99 ASN A C 1
ATOM 821 O O . ASN A 1 99 ? -24.138 4.623 33.447 1.00 88.50 99 ASN A O 1
ATOM 825 N N . ALA A 1 100 ? -23.081 3.061 32.248 1.00 85.38 100 ALA A N 1
ATOM 826 C CA . ALA A 1 100 ? -23.639 1.925 32.977 1.00 85.38 100 ALA A CA 1
ATOM 827 C C . ALA A 1 100 ? -23.329 2.001 34.482 1.00 85.38 100 ALA A C 1
ATOM 829 O O . ALA A 1 100 ? -24.234 1.840 35.303 1.00 85.38 100 ALA A O 1
ATOM 830 N N . LYS A 1 101 ? -22.078 2.321 34.848 1.00 85.44 101 LYS A N 1
ATOM 831 C CA . LYS A 1 101 ? -21.675 2.525 36.249 1.00 85.44 101 LYS A CA 1
ATOM 832 C C . LYS A 1 101 ? -22.447 3.671 36.906 1.00 85.44 101 LYS A C 1
ATOM 834 O O . LYS A 1 101 ? -22.929 3.490 38.022 1.00 85.44 101 LYS A O 1
ATOM 839 N N . LYS A 1 102 ? -22.613 4.813 36.221 1.00 88.00 102 LYS A N 1
ATOM 840 C CA . LYS A 1 102 ? -23.400 5.960 36.725 1.00 88.00 102 LYS A CA 1
ATOM 841 C C . LYS A 1 102 ? -24.850 5.576 37.029 1.00 88.00 102 LYS A C 1
ATOM 843 O O . LYS A 1 102 ? -25.409 6.035 38.016 1.00 88.00 102 LYS A O 1
ATOM 848 N N . HIS A 1 103 ? -25.435 4.690 36.227 1.00 83.38 103 HIS A N 1
ATOM 849 C CA . HIS A 1 103 ? -26.801 4.198 36.422 1.00 83.38 103 HIS A CA 1
ATOM 850 C C . HIS A 1 103 ? -26.912 2.975 37.358 1.00 83.38 103 HIS A C 1
ATOM 852 O O . HIS A 1 103 ? -27.984 2.376 37.455 1.00 83.38 103 HIS A O 1
ATOM 858 N N . GLY A 1 104 ? -25.836 2.592 38.057 1.00 83.50 104 GLY A N 1
ATOM 859 C CA . GLY A 1 104 ? -25.852 1.499 39.038 1.00 83.50 104 GLY A CA 1
ATOM 860 C C . GLY A 1 104 ? -25.808 0.089 38.436 1.00 83.50 104 GLY A C 1
ATOM 861 O O . GLY A 1 104 ? -26.134 -0.885 39.119 1.00 83.50 104 GLY A O 1
ATOM 862 N N . TYR A 1 105 ? -25.407 -0.044 37.170 1.00 85.25 105 TYR A N 1
ATOM 863 C CA . TYR A 1 105 ? -25.198 -1.337 36.522 1.00 85.25 105 TYR A CA 1
ATOM 864 C C . TYR A 1 105 ? -23.756 -1.832 36.707 1.00 85.25 105 TYR A C 1
ATOM 866 O O . TYR A 1 105 ? -22.798 -1.058 36.663 1.00 85.25 105 TYR A O 1
ATOM 874 N N . LYS A 1 106 ? -23.590 -3.148 36.873 1.00 83.56 106 LYS A N 1
ATOM 875 C CA . LYS A 1 106 ? -22.295 -3.842 36.923 1.00 83.56 106 LYS A CA 1
ATOM 876 C C . LYS A 1 106 ? -22.133 -4.739 35.694 1.00 83.56 106 LYS A C 1
ATOM 878 O O . LYS A 1 106 ? -23.091 -5.363 35.247 1.00 83.56 106 LYS A O 1
ATOM 883 N N . LEU A 1 107 ? -20.915 -4.831 35.162 1.00 83.56 107 LEU A N 1
ATOM 884 C CA . LEU A 1 107 ? -20.590 -5.772 34.089 1.00 83.56 107 LEU A CA 1
ATOM 885 C C . LEU A 1 107 ? -20.613 -7.207 34.621 1.00 83.56 107 LEU A C 1
ATOM 887 O O . LEU A 1 107 ? -19.888 -7.529 35.564 1.00 83.56 107 LEU A O 1
ATOM 891 N N . LYS A 1 108 ? -21.445 -8.050 34.007 1.00 84.19 108 LYS A N 1
ATOM 892 C CA . LYS A 1 108 ? -21.590 -9.473 34.337 1.00 84.19 108 LYS A CA 1
ATOM 893 C C . LYS A 1 108 ? -20.838 -10.362 33.353 1.00 84.19 108 LYS A C 1
ATOM 895 O O . LYS A 1 108 ? -20.252 -11.361 33.756 1.00 84.19 108 LYS A O 1
ATOM 900 N N . LYS A 1 109 ? -20.853 -10.003 32.067 1.00 85.38 109 LYS A N 1
ATOM 901 C CA . LYS A 1 109 ? -20.154 -10.744 31.014 1.00 85.38 109 LYS A CA 1
ATOM 902 C C . LYS A 1 109 ? -19.761 -9.815 29.875 1.00 85.38 109 LYS A C 1
ATOM 904 O O . LYS A 1 109 ? -20.549 -8.964 29.473 1.00 85.38 109 LYS A O 1
ATOM 909 N N . GLU A 1 110 ? -18.571 -10.030 29.340 1.00 85.25 110 GLU A N 1
ATOM 910 C CA . GLU A 1 110 ? -18.090 -9.413 28.110 1.00 85.25 110 GLU A CA 1
ATOM 911 C C . GLU A 1 110 ? -17.777 -10.531 27.115 1.00 85.25 110 GLU A C 1
ATOM 913 O O . GLU A 1 110 ? -17.092 -11.495 27.456 1.00 85.25 110 GLU A O 1
ATOM 918 N N . VAL A 1 111 ? -18.325 -10.433 25.907 1.00 86.44 111 VAL A N 1
ATOM 919 C CA . VAL A 1 111 ? -18.052 -11.356 24.803 1.00 86.44 111 VAL A CA 1
ATOM 920 C C . VAL A 1 111 ? -17.520 -10.536 23.639 1.00 86.44 111 VAL A C 1
ATOM 922 O O . VAL A 1 111 ? -18.197 -9.629 23.154 1.00 86.44 111 VAL A O 1
ATOM 925 N N . ARG A 1 112 ? -16.297 -10.849 23.211 1.00 83.88 112 ARG A N 1
ATOM 926 C CA . ARG A 1 112 ? -15.652 -10.244 22.044 1.00 83.88 112 ARG A CA 1
ATOM 927 C C . ARG A 1 112 ? -15.673 -11.263 20.911 1.00 83.88 112 ARG A C 1
ATOM 929 O O . ARG A 1 112 ? -15.038 -12.304 21.028 1.00 83.88 112 ARG A O 1
ATOM 936 N N . GLU A 1 113 ? -16.413 -10.966 19.852 1.00 81.31 113 GLU A N 1
ATOM 937 C CA . GLU A 1 113 ? -16.482 -11.776 18.631 1.00 81.31 113 GLU A CA 1
ATOM 938 C C . GLU A 1 113 ? -16.067 -10.878 17.471 1.00 81.31 113 GLU A C 1
ATOM 940 O O . GLU A 1 113 ? -16.782 -9.927 17.167 1.00 81.31 113 GLU A O 1
ATOM 945 N N . ASP A 1 114 ? -14.905 -11.143 16.868 1.00 76.06 114 ASP A N 1
ATOM 946 C CA . ASP A 1 114 ? -14.331 -10.436 15.714 1.00 76.06 114 ASP A CA 1
ATOM 947 C C . ASP A 1 114 ? -14.442 -8.897 15.785 1.00 76.06 114 ASP A C 1
ATOM 949 O O . ASP A 1 114 ? -13.582 -8.191 16.330 1.00 76.06 114 ASP A O 1
ATOM 953 N N . ASN A 1 115 ? -15.546 -8.366 15.248 1.00 76.62 115 ASN A N 1
ATOM 954 C CA . ASN A 1 115 ? -15.843 -6.946 15.113 1.00 76.62 115 ASN A CA 1
ATOM 955 C C . ASN A 1 115 ? -16.837 -6.388 16.138 1.00 76.62 115 ASN A C 1
ATOM 957 O O . ASN A 1 115 ? -17.093 -5.186 16.151 1.00 76.62 115 ASN A O 1
ATOM 961 N N . THR A 1 116 ? -17.383 -7.213 17.023 1.00 77.19 116 THR A N 1
ATOM 962 C CA . THR A 1 116 ? -18.456 -6.823 17.939 1.00 77.19 116 THR A CA 1
ATOM 963 C C . THR A 1 116 ? -18.071 -7.107 19.383 1.00 77.19 116 THR A C 1
ATOM 965 O O . THR A 1 116 ? -17.527 -8.160 19.711 1.00 77.19 116 THR A O 1
ATOM 968 N N . ILE A 1 117 ? -18.379 -6.156 20.266 1.00 82.56 117 ILE A N 1
ATOM 969 C CA . ILE A 1 117 ? -18.261 -6.354 21.708 1.00 82.56 117 ILE A CA 1
ATOM 970 C C . ILE A 1 117 ? -19.668 -6.369 22.295 1.00 82.56 117 ILE A C 1
ATOM 972 O O . ILE A 1 117 ? -20.382 -5.368 22.246 1.00 82.56 117 ILE A O 1
ATOM 976 N N . LYS A 1 118 ? -20.078 -7.520 22.828 1.00 85.62 118 LYS A N 1
ATOM 977 C CA . LYS A 1 118 ? -21.345 -7.693 23.541 1.00 85.62 118 LYS A CA 1
ATOM 978 C C . LYS A 1 118 ? -21.067 -7.614 25.036 1.00 85.62 118 LYS A C 1
ATOM 980 O O . LYS A 1 118 ? -20.286 -8.401 25.570 1.00 85.62 118 LYS A O 1
ATOM 985 N N . ILE A 1 119 ? -21.730 -6.688 25.717 1.00 86.19 119 ILE A N 1
ATOM 986 C CA . ILE A 1 119 ? -21.648 -6.533 27.171 1.00 86.19 119 ILE A CA 1
ATOM 987 C C . ILE A 1 119 ? -23.004 -6.834 27.804 1.00 86.19 119 ILE A C 1
ATOM 989 O O . ILE A 1 119 ? -24.034 -6.318 27.379 1.00 86.19 119 ILE A O 1
ATOM 993 N N . VAL A 1 120 ? -23.003 -7.687 28.825 1.00 84.94 120 VAL A N 1
ATOM 994 C CA . VAL A 1 120 ? -24.180 -8.002 29.638 1.00 84.94 120 VAL A CA 1
ATOM 995 C C . VAL A 1 120 ? -24.040 -7.264 30.961 1.00 84.94 120 VAL A C 1
ATOM 997 O O . VAL A 1 120 ? -23.099 -7.508 31.723 1.00 84.94 120 VAL A O 1
ATOM 1000 N N . LEU A 1 121 ? -24.975 -6.354 31.218 1.00 87.19 121 LEU A N 1
ATOM 1001 C CA . LEU A 1 121 ? -25.012 -5.499 32.399 1.00 87.19 121 LEU A CA 1
ATOM 1002 C C . LEU A 1 121 ? -26.106 -5.973 33.362 1.00 87.19 121 LEU A C 1
ATOM 1004 O O . LEU A 1 121 ? -27.207 -6.313 32.939 1.00 87.19 121 LEU A O 1
ATOM 1008 N N . GLU A 1 122 ? -25.816 -5.972 34.659 1.00 85.31 122 GLU A N 1
ATOM 1009 C CA . GLU A 1 122 ? -26.758 -6.330 35.723 1.00 85.31 122 GLU A CA 1
ATOM 1010 C C . GLU A 1 122 ? -27.001 -5.122 36.627 1.00 85.31 122 GLU A C 1
ATOM 1012 O O . GLU A 1 122 ? -26.055 -4.491 37.103 1.00 85.31 122 GLU A O 1
ATOM 1017 N N . ARG A 1 123 ? -28.271 -4.767 36.842 1.00 81.19 123 ARG A N 1
ATOM 1018 C CA . ARG A 1 123 ? -28.649 -3.624 37.678 1.00 81.19 123 ARG A CA 1
ATOM 1019 C C . ARG A 1 123 ? -28.562 -4.015 39.147 1.00 81.19 123 ARG A C 1
ATOM 1021 O O . ARG A 1 123 ? -29.169 -5.005 39.548 1.00 81.19 123 ARG A O 1
ATOM 1028 N N . ARG A 1 124 ? -27.879 -3.214 39.967 1.00 69.94 124 ARG A N 1
ATOM 1029 C CA . ARG A 1 124 ? -28.048 -3.309 41.421 1.00 69.94 124 ARG A CA 1
ATOM 1030 C C . ARG A 1 124 ? -29.395 -2.700 41.793 1.00 69.94 124 ARG A C 1
ATOM 1032 O O . ARG A 1 124 ? -29.578 -1.492 41.680 1.00 69.94 124 ARG A O 1
ATOM 1039 N N . VAL A 1 125 ? -30.327 -3.550 42.203 1.00 64.69 125 VAL A N 1
ATOM 1040 C CA . VAL A 1 125 ? -31.537 -3.144 42.919 1.00 64.69 125 VAL A CA 1
ATOM 1041 C C . VAL A 1 125 ? -31.245 -3.422 44.393 1.00 64.69 125 VAL A C 1
ATOM 1043 O O . VAL A 1 125 ? -31.038 -4.579 44.754 1.00 64.69 125 VAL A O 1
ATOM 1046 N N . TYR A 1 126 ? -31.108 -2.360 45.185 1.00 57.75 126 TYR A N 1
ATOM 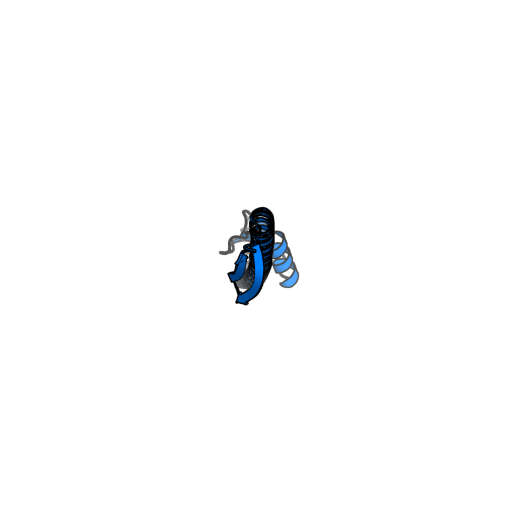1047 C CA . TYR A 1 126 ? -31.079 -2.406 46.648 1.00 57.75 126 TYR A CA 1
ATOM 1048 C C . TYR A 1 126 ? -32.393 -1.837 47.166 1.00 57.75 126 TYR A C 1
ATOM 1050 O O . TYR A 1 126 ? -32.885 -0.880 46.522 1.00 57.75 126 TYR A O 1
#

Secondary structure (DSSP, 8-state):
-PPPEEEE-SSPPS-HHHHHHHHHHHT-TTEEEETTEEEEEESSHHHHTTHHHHHHHHHHHHHHHHHHHHHHHHHHHHHHHHHHHHHHHHHHHHHHHHHHHHTTEEEEEEEEETTEEEEEEEE---